Protein AF-A0A0S4SXP5-F1 (afdb_monomer)

Foldseek 3Di:
DPDPPPCPLVVVVVVLQCCCVVVVDAAEDEDADPVPVNVVVQVVCVVVVHDDSYHYHYAYDVRVVVVVD

pLDDT: mean 90.29, std 10.88, range [37.53, 97.69]

Mean predicted aligned error: 4.47 Å

Secondary structure (DSSP, 8-state):
---TTSSHHHHHHHHHHHHHHTT----EEEE--TT-HHHHHHHHHHHTTPPP-SEEEE--THHHHHHT-

InterPro domains:
  IPR002586 CobQ/CobB/MinD/ParA nucleotide binding domain [PF01656] (3-48)
  IPR027417 P-loop containing nucleoside triphosphate hydrolase [G3DSA:3.40.50.300] (1-65)
  IPR027417 P-loop containing nucleoside triphosphate hydrolase [SSF52540] (3-49)

Nearest PDB structures (foldseek):
  7l1s-assembly1_C  TM=5.760E-01  e=2.378E+00  Bacillus sp. PS3
  5t5d-assembly1_A  TM=4.520E-01  e=2.378E+00  Streptococcus pneumoniae TIGR4

Sequence (69 aa):
MKKGGSAKSTLAINLAIYQSIINKRDITIIDTDPQKSIATFQLIRNEENLPRAFKYIYKQGEDLLCFMQ

Radius of gyration: 12.93 Å; Cα contacts (8 Å, |Δi|>4): 62; chains: 1; bounding box: 24×27×36 Å

Structure (mmCIF, N/CA/C/O backbone):
data_AF-A0A0S4SXP5-F1
#
_entry.id   AF-A0A0S4SXP5-F1
#
loop_
_atom_site.group_PDB
_atom_site.id
_atom_site.type_symbol
_atom_site.label_atom_id
_atom_site.label_alt_id
_atom_site.label_comp_id
_atom_site.label_asym_id
_atom_site.label_entity_id
_atom_site.label_seq_id
_atom_site.pdbx_PDB_ins_code
_atom_site.Cartn_x
_atom_site.Cartn_y
_atom_site.Cartn_z
_atom_site.occupancy
_atom_site.B_iso_or_equiv
_atom_site.auth_seq_id
_atom_site.auth_comp_id
_atom_site.auth_asym_id
_atom_site.auth_atom_id
_atom_site.pdbx_PDB_model_num
ATOM 1 N N . MET A 1 1 ? -1.893 10.406 -23.613 1.00 37.53 1 MET A N 1
ATOM 2 C CA . MET A 1 1 ? -0.571 10.549 -22.955 1.00 37.53 1 MET A CA 1
ATOM 3 C C . MET A 1 1 ? -0.742 10.408 -21.442 1.00 37.53 1 MET A C 1
ATOM 5 O O . MET A 1 1 ? -1.361 11.273 -20.839 1.00 37.53 1 MET A O 1
ATOM 9 N N . LYS A 1 2 ? -0.256 9.329 -20.809 1.00 50.47 2 LYS A N 1
ATOM 10 C CA . LYS A 1 2 ? -0.170 9.244 -19.337 1.00 50.47 2 LYS A CA 1
ATOM 11 C C . LYS A 1 2 ? 1.176 9.847 -18.926 1.00 50.47 2 LYS A C 1
ATOM 13 O O . LYS A 1 2 ? 2.196 9.191 -19.087 1.00 50.47 2 LYS A O 1
ATOM 18 N N . LYS A 1 3 ? 1.207 11.097 -18.448 1.00 59.28 3 LYS A N 1
ATOM 19 C CA . LYS A 1 3 ? 2.444 11.669 -17.888 1.00 59.28 3 LYS A CA 1
ATOM 20 C C . LYS A 1 3 ? 2.871 10.833 -16.670 1.00 59.28 3 LYS A C 1
ATOM 22 O O . LYS A 1 3 ? 2.066 10.591 -15.760 1.00 59.28 3 LYS A O 1
ATOM 27 N N . GLY A 1 4 ? 4.122 10.374 -16.665 1.00 62.75 4 GLY A N 1
ATOM 28 C CA . GLY A 1 4 ? 4.795 9.945 -15.438 1.00 62.75 4 GLY A CA 1
ATOM 29 C C . GLY A 1 4 ? 4.814 11.103 -14.432 1.00 62.75 4 GLY A C 1
ATOM 30 O O . GLY A 1 4 ? 4.772 12.264 -14.835 1.00 62.75 4 GLY A O 1
ATOM 31 N N . GLY A 1 5 ? 4.786 10.806 -13.132 1.00 69.94 5 GLY A N 1
ATOM 32 C CA . GLY A 1 5 ? 4.897 11.836 -12.086 1.00 69.94 5 GLY A CA 1
ATOM 33 C C . GLY A 1 5 ? 3.618 12.605 -11.716 1.00 69.94 5 GLY A C 1
ATOM 34 O O . GLY A 1 5 ? 3.680 13.529 -10.920 1.00 69.94 5 GLY A O 1
ATOM 35 N N . SER A 1 6 ? 2.434 12.229 -12.210 1.00 79.88 6 SER A N 1
ATOM 36 C CA . SER A 1 6 ? 1.163 12.891 -11.842 1.00 79.88 6 SER A CA 1
ATOM 37 C C . SER A 1 6 ? 0.583 12.470 -10.470 1.00 79.88 6 SER A C 1
ATOM 39 O O . SER A 1 6 ? -0.635 12.432 -10.314 1.00 79.88 6 SER A O 1
ATOM 41 N N . ALA A 1 7 ? 1.424 12.048 -9.519 1.00 86.19 7 ALA A N 1
ATOM 42 C CA . ALA A 1 7 ? 1.052 11.633 -8.153 1.00 86.19 7 ALA A CA 1
ATOM 43 C C . ALA A 1 7 ? 0.019 10.482 -8.010 1.00 86.19 7 ALA A C 1
ATOM 45 O O . ALA A 1 7 ? -0.593 10.322 -6.956 1.00 86.19 7 ALA A O 1
ATOM 46 N N . LYS A 1 8 ? -0.166 9.634 -9.035 1.00 91.12 8 LYS A N 1
ATOM 47 C CA . LYS A 1 8 ? -1.146 8.522 -9.014 1.00 91.12 8 LYS A CA 1
ATOM 48 C C . LYS A 1 8 ? -0.905 7.538 -7.867 1.00 91.12 8 LYS A C 1
ATOM 50 O O . LYS A 1 8 ? -1.833 7.233 -7.126 1.00 91.12 8 LYS A O 1
ATOM 55 N N . SER A 1 9 ? 0.336 7.083 -7.701 1.00 93.25 9 SER A N 1
ATOM 56 C CA . SER A 1 9 ? 0.719 6.163 -6.626 1.00 93.25 9 SER A CA 1
ATOM 57 C C . SER A 1 9 ? 0.483 6.786 -5.253 1.00 93.25 9 SER A C 1
ATOM 59 O O . SER A 1 9 ? -0.088 6.148 -4.377 1.00 93.25 9 SER A O 1
ATOM 61 N N . THR A 1 10 ? 0.832 8.065 -5.091 1.00 94.00 10 THR A N 1
ATOM 62 C CA . THR A 1 10 ? 0.590 8.830 -3.862 1.00 94.00 10 THR A CA 1
ATOM 63 C C . THR A 1 10 ? -0.896 8.900 -3.521 1.00 94.00 10 THR A C 1
ATOM 65 O O . THR A 1 10 ? -1.279 8.670 -2.375 1.00 94.00 10 THR A O 1
ATOM 68 N N . LEU A 1 11 ? -1.753 9.184 -4.506 1.00 94.88 11 LEU A N 1
ATOM 69 C CA . LEU A 1 11 ? -3.199 9.220 -4.295 1.00 94.88 11 LEU A CA 1
ATOM 70 C C . LEU A 1 11 ? -3.752 7.833 -3.936 1.00 94.88 11 LEU A C 1
ATOM 72 O O . LEU A 1 11 ? -4.528 7.716 -2.990 1.00 94.88 11 LEU A O 1
ATOM 76 N N . ALA A 1 12 ? -3.318 6.785 -4.644 1.00 95.31 12 ALA A N 1
ATOM 77 C CA . ALA A 1 12 ? -3.731 5.408 -4.377 1.00 95.31 12 ALA A CA 1
ATOM 78 C C . ALA A 1 12 ? -3.352 4.955 -2.957 1.00 95.31 12 ALA A C 1
ATOM 80 O O . ALA A 1 12 ? -4.185 4.388 -2.252 1.00 95.31 12 ALA A O 1
ATOM 81 N N . ILE A 1 13 ? -2.129 5.265 -2.511 1.00 95.81 13 ILE A N 1
ATOM 82 C CA . ILE A 1 13 ? -1.647 4.984 -1.152 1.00 95.81 13 ILE A CA 1
ATOM 83 C C . ILE A 1 13 ? -2.533 5.665 -0.108 1.00 95.81 13 ILE A C 1
ATOM 85 O O . ILE A 1 13 ? -3.029 5.001 0.801 1.00 95.81 13 ILE A O 1
ATOM 89 N N . ASN A 1 14 ? -2.753 6.977 -0.234 1.00 95.88 14 ASN A N 1
ATOM 90 C CA . ASN A 1 14 ? -3.527 7.732 0.753 1.00 95.88 14 ASN A CA 1
ATOM 91 C C . ASN A 1 14 ? -4.975 7.241 0.834 1.00 95.88 14 ASN A C 1
ATOM 93 O O . ASN A 1 14 ? -5.504 7.059 1.932 1.00 95.88 14 ASN A O 1
ATOM 97 N N . LEU A 1 15 ? -5.594 6.958 -0.314 1.00 96.94 15 LEU A N 1
ATOM 98 C CA . LEU A 1 15 ? -6.945 6.412 -0.348 1.00 96.94 15 LEU A CA 1
ATOM 99 C C . LEU A 1 15 ? -7.002 5.022 0.300 1.00 96.94 15 LEU A C 1
ATOM 101 O O . LEU A 1 15 ? -7.892 4.765 1.107 1.00 96.94 15 LEU A O 1
ATOM 105 N N . ALA A 1 16 ? -6.045 4.139 0.004 1.00 96.69 16 ALA A N 1
ATOM 106 C CA . ALA A 1 16 ? -5.994 2.805 0.597 1.00 96.69 16 ALA A CA 1
ATOM 107 C C . ALA A 1 16 ? -5.809 2.848 2.119 1.00 96.69 16 ALA A C 1
ATOM 109 O O . ALA A 1 16 ? -6.503 2.132 2.840 1.00 96.69 16 ALA A O 1
ATOM 110 N N . ILE A 1 17 ? 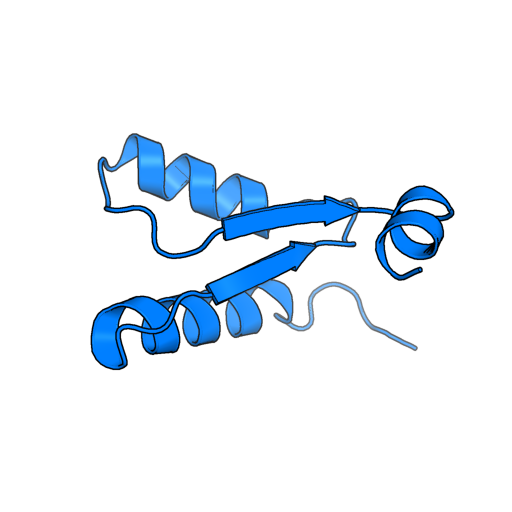-4.924 3.717 2.616 1.00 95.88 17 ILE A N 1
ATOM 111 C CA . ILE A 1 17 ? -4.720 3.928 4.055 1.00 95.88 17 ILE A CA 1
ATOM 112 C C . ILE A 1 17 ? -6.009 4.418 4.709 1.00 95.88 17 ILE A C 1
ATOM 114 O O . ILE A 1 17 ? -6.418 3.855 5.721 1.00 95.88 17 ILE A O 1
ATOM 118 N N . TYR A 1 18 ? -6.666 5.429 4.138 1.00 96.25 18 TYR A N 1
ATOM 119 C CA . TYR A 1 18 ? -7.914 5.956 4.685 1.00 96.25 18 TYR A CA 1
ATOM 120 C C . TYR A 1 18 ? -8.999 4.873 4.751 1.00 96.25 18 TYR A C 1
ATOM 122 O O . TYR A 1 18 ? -9.583 4.631 5.806 1.00 96.25 18 TYR A O 1
ATOM 130 N N . GLN A 1 19 ? -9.214 4.153 3.647 1.00 97.44 19 GLN A N 1
ATOM 131 C CA . GLN A 1 19 ? -10.220 3.092 3.573 1.00 97.44 19 GLN A CA 1
ATOM 132 C C . GLN A 1 19 ? -9.924 1.933 4.538 1.00 97.44 19 GLN A C 1
ATOM 134 O O . GLN A 1 19 ? -10.849 1.371 5.124 1.00 97.44 19 GLN A O 1
ATOM 139 N N . SER A 1 20 ? -8.654 1.587 4.732 1.00 96.00 20 SER A N 1
ATOM 140 C CA . SER A 1 20 ? -8.254 0.514 5.641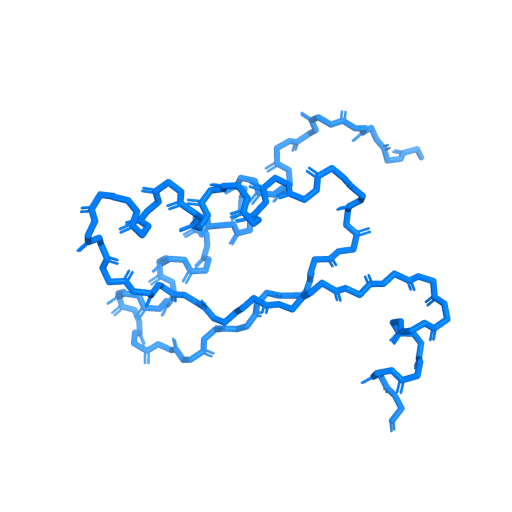 1.00 96.00 20 SER A CA 1
ATOM 141 C C . SER A 1 20 ? -8.311 0.924 7.111 1.00 96.00 20 SER A C 1
ATOM 143 O O . SER A 1 20 ? -8.921 0.245 7.932 1.00 96.00 20 SER A O 1
ATOM 145 N N . ILE A 1 21 ? -7.725 2.066 7.471 1.00 91.50 21 ILE A N 1
ATO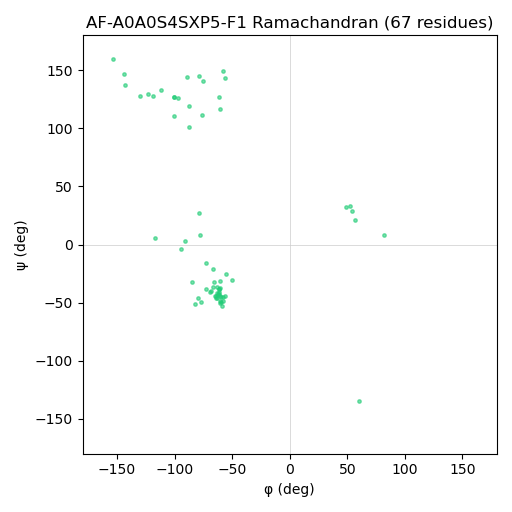M 146 C CA . ILE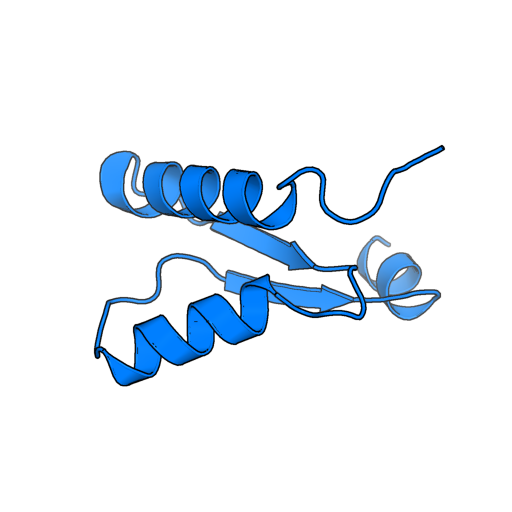 A 1 21 ? -7.584 2.461 8.877 1.00 91.50 21 ILE A CA 1
ATOM 147 C C . ILE A 1 21 ? -8.883 3.046 9.422 1.00 91.50 21 ILE A C 1
ATOM 149 O O . ILE A 1 21 ? -9.290 2.672 10.526 1.00 91.50 21 ILE A O 1
ATOM 153 N N . ILE A 1 22 ? -9.521 3.951 8.675 1.00 92.44 22 ILE A N 1
ATOM 154 C CA . ILE A 1 22 ? -10.728 4.656 9.122 1.00 92.44 22 ILE A CA 1
ATOM 155 C C . ILE A 1 22 ? -11.952 3.781 8.889 1.00 92.44 22 ILE A C 1
ATOM 157 O O . ILE A 1 22 ? -12.703 3.510 9.821 1.00 92.44 22 ILE A O 1
ATOM 161 N N . ASN A 1 23 ? -12.103 3.264 7.669 1.00 95.38 23 ASN A N 1
ATOM 162 C CA . ASN A 1 23 ? -13.297 2.511 7.281 1.00 95.38 23 ASN A CA 1
ATOM 163 C C . ASN A 1 23 ? -13.178 0.996 7.515 1.00 95.38 23 ASN A C 1
ATOM 165 O O . ASN A 1 23 ? -14.107 0.267 7.172 1.00 95.38 23 ASN A O 1
ATOM 169 N N . LYS A 1 24 ? -12.058 0.522 8.088 1.00 94.69 24 LYS A N 1
ATOM 170 C CA . LYS A 1 24 ? -11.804 -0.890 8.440 1.00 94.69 24 LYS A CA 1
ATOM 171 C C . LYS A 1 24 ? -12.028 -1.867 7.279 1.00 94.69 24 LYS A C 1
ATOM 173 O O . LYS A 1 24 ? -12.455 -2.999 7.491 1.00 94.69 24 LYS A O 1
ATOM 178 N N . ARG A 1 25 ? -11.755 -1.434 6.043 1.00 96.19 25 ARG A N 1
ATOM 179 C CA . ARG A 1 25 ? -11.905 -2.269 4.841 1.00 96.19 25 ARG A CA 1
ATOM 180 C C . ARG A 1 25 ? -10.626 -3.043 4.544 1.00 96.19 25 ARG A C 1
ATOM 182 O O . ARG A 1 25 ? -9.531 -2.509 4.691 1.00 96.19 25 ARG A O 1
ATOM 189 N N . ASP A 1 26 ? -10.768 -4.269 4.049 1.00 95.62 26 ASP A N 1
ATOM 190 C CA . ASP A 1 26 ? -9.640 -5.013 3.488 1.00 95.62 26 ASP A CA 1
ATOM 191 C C . ASP A 1 26 ? -9.322 -4.459 2.094 1.00 95.62 26 ASP A C 1
ATOM 193 O O . ASP A 1 26 ? -10.130 -4.557 1.169 1.00 95.62 26 ASP A O 1
ATOM 197 N N . ILE A 1 27 ? -8.167 -3.807 1.961 1.00 97.50 27 ILE A N 1
ATOM 198 C CA . ILE A 1 27 ? -7.750 -3.135 0.731 1.00 97.50 27 ILE A CA 1
ATOM 199 C C . ILE A 1 27 ? -6.566 -3.870 0.117 1.00 97.50 27 ILE A C 1
ATOM 201 O O . ILE A 1 27 ? -5.572 -4.153 0.787 1.00 97.50 27 ILE A O 1
ATOM 205 N N . THR A 1 28 ? -6.654 -4.107 -1.190 1.00 96.50 28 THR A N 1
ATOM 206 C CA . THR A 1 28 ? -5.558 -4.624 -2.010 1.00 96.50 28 THR A CA 1
ATOM 207 C C . THR A 1 28 ? -5.211 -3.609 -3.090 1.00 96.50 28 THR A C 1
ATOM 209 O O . THR A 1 28 ? -6.089 -3.159 -3.823 1.00 96.50 28 THR A O 1
ATOM 212 N N . ILE A 1 29 ? -3.931 -3.255 -3.190 1.00 95.94 29 ILE A N 1
ATOM 213 C CA . ILE A 1 29 ? -3.385 -2.491 -4.311 1.00 95.94 29 ILE A CA 1
ATOM 214 C C . ILE A 1 29 ? -2.681 -3.459 -5.258 1.00 95.94 29 ILE A C 1
ATOM 216 O O . ILE A 1 29 ? -1.787 -4.196 -4.837 1.00 95.94 29 ILE A O 1
ATOM 220 N N . ILE A 1 30 ? -3.065 -3.407 -6.535 1.00 95.00 30 ILE A N 1
ATOM 221 C CA . ILE A 1 30 ? -2.351 -4.056 -7.636 1.00 95.00 30 ILE A CA 1
ATOM 222 C C . ILE A 1 30 ? -1.525 -2.978 -8.337 1.00 95.00 30 ILE A C 1
ATOM 224 O O . ILE A 1 30 ? -2.071 -2.057 -8.945 1.00 95.00 30 ILE A O 1
ATOM 228 N N . ASP A 1 31 ? -0.212 -3.070 -8.198 1.00 93.75 31 ASP A N 1
ATOM 229 C CA . ASP A 1 31 ? 0.751 -2.141 -8.766 1.00 93.75 31 ASP A CA 1
ATOM 230 C C . ASP A 1 31 ? 1.303 -2.696 -10.075 1.00 93.75 31 ASP A C 1
ATOM 232 O O . ASP A 1 31 ? 1.802 -3.821 -10.138 1.00 93.75 31 ASP A O 1
ATOM 236 N N . THR A 1 32 ? 1.194 -1.888 -11.121 1.00 92.25 32 THR A N 1
ATOM 237 C CA . THR A 1 32 ? 1.670 -2.208 -12.467 1.00 92.25 32 THR A CA 1
ATOM 238 C C . THR A 1 32 ? 2.768 -1.248 -12.917 1.00 92.25 32 THR A C 1
ATOM 240 O O . THR A 1 32 ? 3.142 -1.254 -14.091 1.00 92.25 32 THR A O 1
ATOM 243 N N . ASP A 1 33 ? 3.224 -0.354 -12.032 1.00 88.94 33 ASP A N 1
ATOM 244 C CA . ASP A 1 33 ? 4.254 0.635 -12.327 1.00 88.94 33 ASP A CA 1
ATOM 245 C C . ASP A 1 33 ? 5.648 0.031 -12.075 1.00 88.94 33 ASP A C 1
ATOM 247 O O . ASP A 1 33 ? 5.963 -0.318 -10.933 1.00 88.94 33 ASP A O 1
ATOM 251 N N . PRO A 1 34 ? 6.524 -0.061 -13.094 1.00 88.00 34 PRO A N 1
ATOM 252 C CA . PRO A 1 34 ? 7.880 -0.591 -12.936 1.00 88.00 34 PRO A CA 1
ATOM 253 C C . PRO A 1 34 ? 8.713 0.111 -11.860 1.00 88.00 34 PRO A C 1
ATOM 255 O O . PRO A 1 34 ? 9.636 -0.491 -11.316 1.00 88.00 34 PRO A O 1
ATOM 258 N N . GLN A 1 35 ? 8.400 1.373 -11.544 1.00 88.88 35 GLN A N 1
ATOM 259 C CA . GLN A 1 35 ? 9.102 2.138 -10.513 1.00 88.88 35 GLN A CA 1
ATOM 260 C C . GLN A 1 35 ? 8.762 1.681 -9.087 1.00 88.88 35 GLN A C 1
ATOM 262 O O . GLN A 1 35 ? 9.479 2.046 -8.160 1.00 88.88 35 GLN A O 1
ATOM 267 N N . LYS A 1 36 ? 7.681 0.907 -8.887 1.00 92.06 36 LYS A N 1
ATOM 268 C CA . LYS A 1 36 ? 7.287 0.286 -7.604 1.00 92.06 36 LYS A CA 1
ATOM 269 C C . LYS A 1 36 ? 7.272 1.234 -6.401 1.00 92.06 36 LYS A C 1
ATOM 271 O O . LYS A 1 36 ? 7.504 0.830 -5.264 1.00 92.06 36 LYS A O 1
ATOM 276 N N . SER A 1 37 ? 6.943 2.502 -6.638 1.00 93.19 37 SER A N 1
ATOM 277 C CA . SER A 1 37 ? 6.847 3.543 -5.602 1.00 93.19 37 SER A CA 1
ATOM 278 C C . SER A 1 37 ? 5.986 3.141 -4.389 1.00 93.19 37 SER A C 1
ATOM 280 O O . SER A 1 37 ? 6.270 3.549 -3.263 1.00 93.19 37 SER A O 1
ATOM 282 N N . ILE A 1 38 ? 4.966 2.300 -4.595 1.00 95.44 38 ILE A N 1
ATOM 283 C CA . ILE A 1 38 ? 4.089 1.784 -3.535 1.00 95.44 38 ILE A CA 1
ATOM 284 C C . ILE A 1 38 ? 4.806 0.740 -2.668 1.00 95.44 38 ILE A C 1
ATOM 286 O O . ILE A 1 38 ? 4.645 0.761 -1.448 1.00 95.44 38 ILE A O 1
ATOM 290 N N . ALA A 1 39 ? 5.632 -0.126 -3.267 1.00 95.44 39 ALA A N 1
ATOM 291 C CA . ALA A 1 39 ? 6.463 -1.072 -2.523 1.00 95.44 39 ALA A CA 1
ATOM 292 C C . ALA A 1 39 ? 7.480 -0.337 -1.642 1.00 95.44 39 ALA A C 1
ATOM 294 O O . ALA A 1 39 ? 7.588 -0.644 -0.457 1.00 95.44 39 ALA A O 1
ATOM 295 N N . THR A 1 40 ? 8.164 0.675 -2.189 1.00 95.62 40 THR A N 1
ATOM 296 C CA . THR A 1 40 ? 9.110 1.507 -1.428 1.00 95.62 40 THR A CA 1
ATOM 297 C C . THR A 1 40 ? 8.426 2.176 -0.241 1.00 95.62 40 THR A C 1
ATOM 299 O O . THR A 1 40 ? 8.927 2.127 0.878 1.00 95.62 40 THR A O 1
ATOM 302 N N . PHE A 1 41 ? 7.239 2.746 -0.453 1.00 95.69 41 PHE A N 1
ATOM 303 C CA . PHE A 1 41 ? 6.464 3.340 0.631 1.00 95.69 41 PHE A CA 1
ATOM 304 C C . PHE A 1 41 ? 6.072 2.313 1.709 1.00 95.69 41 PHE A C 1
ATOM 306 O O . PHE A 1 41 ? 6.137 2.610 2.901 1.00 95.69 41 PHE A O 1
ATOM 313 N N . GLN A 1 42 ? 5.676 1.099 1.316 1.00 94.75 42 GLN A N 1
ATOM 314 C CA . GLN A 1 42 ? 5.342 0.038 2.267 1.00 94.75 42 GLN A CA 1
ATOM 315 C C . GLN A 1 42 ? 6.566 -0.440 3.061 1.00 94.75 42 GLN A C 1
ATOM 317 O O . GLN A 1 42 ? 6.427 -0.702 4.253 1.00 94.75 42 GLN A O 1
ATOM 322 N N . LEU A 1 43 ? 7.746 -0.504 2.439 1.00 95.50 43 LEU A N 1
ATOM 323 C CA . LEU A 1 43 ? 8.998 -0.836 3.121 1.00 95.50 43 LEU A CA 1
ATOM 324 C C . LEU A 1 43 ? 9.323 0.183 4.218 1.00 95.50 43 LEU A C 1
ATOM 326 O O . LEU A 1 43 ? 9.488 -0.217 5.363 1.00 95.50 43 LEU A O 1
ATOM 330 N N . ILE A 1 44 ? 9.289 1.480 3.895 1.00 97.00 44 ILE A N 1
ATOM 331 C CA . ILE A 1 44 ? 9.530 2.562 4.867 1.00 97.00 44 ILE A CA 1
ATOM 332 C C . ILE A 1 44 ? 8.566 2.444 6.053 1.00 97.00 44 ILE A C 1
ATOM 334 O O . ILE A 1 44 ? 8.964 2.529 7.207 1.00 97.00 44 ILE A O 1
ATOM 338 N N . ARG A 1 45 ? 7.278 2.180 5.799 1.00 95.25 45 ARG A N 1
ATOM 339 C CA . ARG A 1 45 ? 6.305 1.979 6.885 1.00 95.25 45 ARG A CA 1
ATOM 340 C C . ARG A 1 45 ? 6.640 0.792 7.781 1.00 95.25 45 ARG A C 1
ATOM 342 O O . ARG A 1 45 ? 6.388 0.866 8.979 1.00 95.25 45 ARG A O 1
ATOM 349 N N . ASN A 1 46 ? 7.136 -0.296 7.198 1.00 94.75 46 ASN A N 1
ATOM 350 C CA . ASN A 1 46 ? 7.534 -1.473 7.959 1.00 94.75 46 ASN A CA 1
ATOM 351 C C . ASN A 1 46 ? 8.778 -1.177 8.811 1.00 94.75 46 ASN A C 1
ATOM 353 O O . ASN A 1 46 ? 8.816 -1.601 9.961 1.00 94.75 46 ASN A O 1
ATOM 357 N N . GLU A 1 47 ? 9.753 -0.430 8.280 1.00 97.69 47 GLU A N 1
ATOM 358 C CA . GLU A 1 47 ? 10.943 0.031 9.019 1.00 97.69 47 GLU A CA 1
ATOM 359 C C . GLU A 1 47 ? 10.560 0.922 10.213 1.00 97.69 47 GLU A C 1
ATOM 361 O O . GLU A 1 47 ? 11.101 0.771 11.305 1.00 97.69 47 GLU A O 1
ATOM 366 N N . GLU A 1 48 ? 9.535 1.758 10.046 1.00 97.62 48 GLU A N 1
ATOM 367 C CA . GLU A 1 48 ? 8.934 2.581 11.107 1.00 97.62 48 GLU A CA 1
ATOM 368 C C . GLU A 1 48 ? 7.992 1.793 12.048 1.00 97.62 48 GLU A C 1
ATOM 370 O O . GLU A 1 48 ? 7.287 2.380 12.869 1.00 97.62 48 GLU A O 1
ATOM 375 N N . ASN A 1 49 ? 7.939 0.458 11.941 1.00 96.31 49 ASN A N 1
ATOM 376 C CA . ASN A 1 49 ? 7.067 -0.433 12.723 1.00 96.31 49 ASN A CA 1
ATOM 377 C C . ASN A 1 49 ? 5.571 -0.066 12.667 1.00 96.31 49 ASN A C 1
ATOM 379 O O . ASN A 1 49 ? 4.803 -0.339 13.596 1.00 96.31 49 ASN A O 1
ATOM 383 N N . LEU A 1 50 ? 5.124 0.548 11.571 1.00 94.38 50 LEU A N 1
ATOM 384 C CA . LEU A 1 50 ? 3.724 0.908 11.392 1.00 94.38 50 LEU A CA 1
ATOM 385 C C . LEU A 1 50 ? 2.896 -0.318 10.979 1.00 94.38 50 LEU A C 1
ATOM 387 O O . LEU A 1 50 ? 3.344 -1.130 10.166 1.00 94.38 50 LEU A O 1
ATOM 391 N N . PRO A 1 51 ? 1.632 -0.426 11.432 1.00 90.50 51 PRO A N 1
ATOM 392 C CA . PRO A 1 51 ? 0.744 -1.491 10.992 1.00 90.50 51 PRO A CA 1
ATOM 393 C C . PRO A 1 51 ? 0.587 -1.524 9.469 1.00 90.50 51 PRO A C 1
ATOM 395 O O . PRO A 1 51 ? 0.495 -0.481 8.795 1.00 90.50 51 PRO A O 1
ATOM 398 N N . ARG A 1 52 ? 0.492 -2.743 8.929 1.00 90.62 52 ARG A N 1
ATOM 399 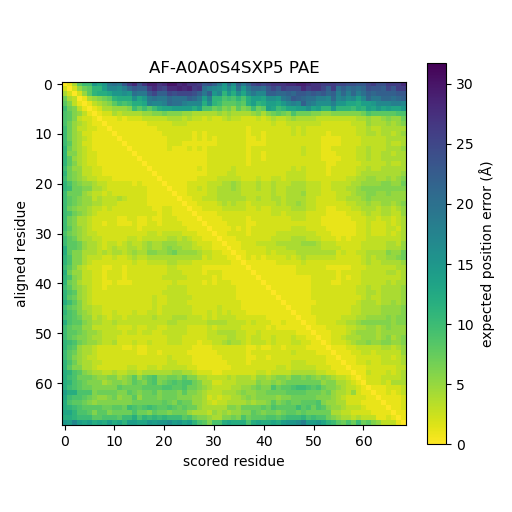C CA . ARG A 1 52 ? 0.219 -2.972 7.510 1.00 90.62 52 ARG A CA 1
ATOM 400 C C . ARG A 1 52 ? -1.135 -2.362 7.147 1.00 90.62 52 ARG A C 1
ATOM 402 O O . ARG A 1 52 ? -2.169 -2.809 7.628 1.00 90.62 52 ARG A O 1
ATOM 409 N N . ALA A 1 53 ? -1.119 -1.366 6.263 1.00 92.69 53 ALA A N 1
ATOM 410 C CA . ALA A 1 53 ? -2.332 -0.663 5.854 1.00 92.69 53 ALA A CA 1
ATOM 411 C C . ALA A 1 53 ? -3.091 -1.369 4.718 1.00 92.69 53 ALA A C 1
ATOM 413 O O . ALA A 1 53 ? -4.308 -1.287 4.659 1.00 92.69 53 ALA A O 1
ATOM 414 N N . PHE A 1 54 ? -2.411 -2.059 3.806 1.00 96.44 54 PHE A N 1
ATOM 415 C CA . PHE A 1 54 ? -3.054 -2.719 2.666 1.00 96.44 54 PHE A CA 1
ATOM 416 C C . PHE A 1 54 ? -2.233 -3.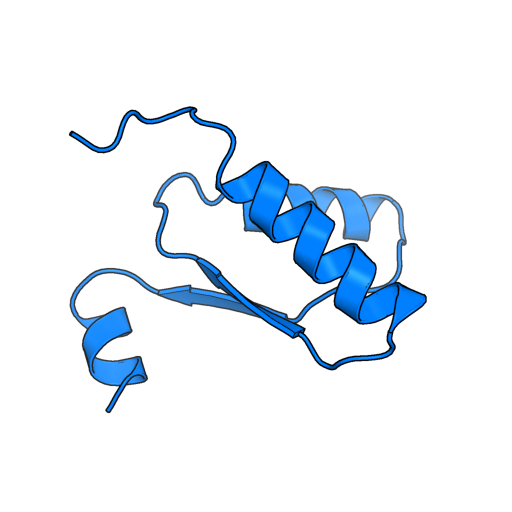918 2.184 1.00 96.44 54 PHE A C 1
ATOM 418 O O . PHE A 1 54 ? -1.024 -4.032 2.444 1.00 96.44 54 PHE A O 1
ATOM 425 N N . LYS A 1 55 ? -2.891 -4.828 1.463 1.00 96.38 55 LYS A N 1
ATOM 426 C CA . LYS A 1 55 ? -2.225 -5.875 0.687 1.00 96.38 55 LYS A CA 1
ATOM 427 C C . LYS A 1 55 ? -1.638 -5.258 -0.579 1.00 96.38 55 LYS A C 1
ATOM 429 O O . LYS A 1 55 ? -2.243 -4.378 -1.183 1.00 96.38 55 LYS A O 1
ATOM 434 N N . TYR A 1 56 ? -0.451 -5.710 -0.955 1.00 96.12 56 TYR A N 1
ATOM 435 C CA . TYR A 1 56 ? 0.274 -5.218 -2.118 1.00 96.12 56 TYR A CA 1
ATOM 436 C C . TYR A 1 56 ? 0.567 -6.396 -3.033 1.00 96.12 56 TYR A C 1
ATOM 438 O O . TYR A 1 56 ? 1.070 -7.421 -2.570 1.00 96.12 56 TYR A O 1
ATOM 446 N N . ILE A 1 57 ? 0.234 -6.243 -4.308 1.00 95.50 57 ILE A N 1
ATOM 447 C CA . ILE A 1 57 ? 0.527 -7.203 -5.365 1.00 95.50 57 ILE A CA 1
ATOM 448 C C . ILE A 1 57 ? 1.177 -6.415 -6.497 1.00 95.50 57 ILE A C 1
ATOM 450 O O . ILE A 1 57 ? 0.617 -5.421 -6.946 1.00 95.50 57 ILE A O 1
ATOM 454 N N . TYR A 1 58 ? 2.340 -6.855 -6.967 1.00 94.94 58 TYR A N 1
ATOM 455 C CA . TYR A 1 58 ? 2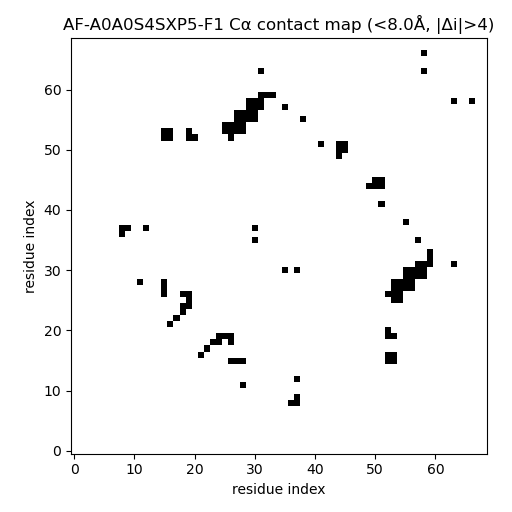.953 -6.313 -8.177 1.00 94.94 58 TYR A CA 1
ATOM 456 C C . TYR A 1 58 ? 2.682 -7.256 -9.346 1.00 94.94 58 TYR A C 1
ATOM 458 O O . TYR A 1 58 ? 2.975 -8.448 -9.240 1.00 94.94 58 TYR A O 1
ATOM 466 N N . LYS A 1 59 ? 2.138 -6.733 -10.446 1.00 94.31 59 LYS A N 1
ATOM 467 C CA . LYS A 1 59 ? 1.838 -7.490 -11.669 1.00 94.31 59 LYS A CA 1
ATOM 468 C C . LYS A 1 59 ? 2.114 -6.634 -12.896 1.00 94.31 59 LYS A C 1
ATOM 470 O O . LYS A 1 59 ? 1.738 -5.467 -12.939 1.00 94.31 59 LYS A O 1
ATOM 475 N N . GLN A 1 60 ? 2.734 -7.212 -13.920 1.00 91.38 60 GLN A N 1
ATOM 476 C CA . GLN A 1 60 ? 3.067 -6.493 -15.149 1.00 91.38 60 GLN A CA 1
ATOM 477 C C . GLN A 1 60 ? 2.920 -7.399 -16.373 1.00 91.38 60 GLN A C 1
ATOM 479 O O . GLN A 1 60 ? 3.195 -8.593 -16.300 1.00 91.38 60 GLN A O 1
ATOM 484 N N . GLY A 1 61 ? 2.522 -6.818 -17.508 1.00 88.50 61 GLY A N 1
ATOM 485 C CA . GLY A 1 61 ? 2.456 -7.530 -18.785 1.00 88.50 61 GLY A CA 1
ATOM 486 C C . GLY A 1 61 ? 1.509 -8.729 -18.737 1.00 88.50 61 GLY A C 1
ATOM 487 O O . GLY A 1 61 ? 0.404 -8.627 -18.207 1.00 88.50 61 GLY A O 1
ATOM 488 N N . GLU A 1 62 ? 1.956 -9.862 -19.276 1.00 87.69 62 GLU A N 1
ATOM 489 C CA . GLU A 1 62 ? 1.185 -11.112 -19.332 1.00 87.69 62 GLU A CA 1
ATOM 490 C C . GLU A 1 62 ? 0.804 -11.654 -17.948 1.00 87.69 62 GLU A C 1
ATOM 492 O O . GLU A 1 62 ? -0.284 -12.199 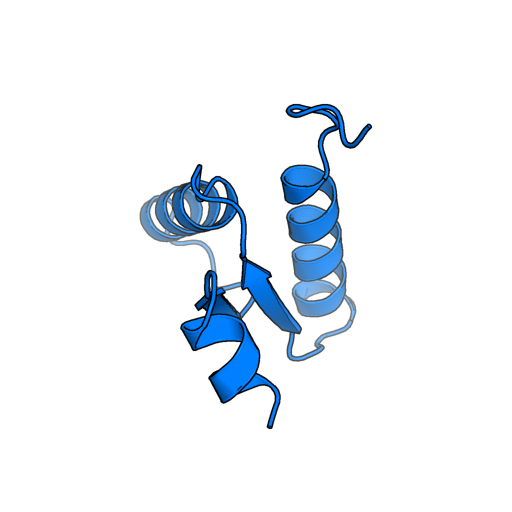-17.784 1.00 87.69 62 GLU A O 1
ATOM 497 N N . ASP A 1 63 ? 1.637 -11.429 -16.928 1.00 86.69 63 ASP A N 1
ATOM 498 C CA . ASP A 1 63 ? 1.348 -11.865 -15.557 1.00 86.69 63 ASP A CA 1
ATOM 499 C C . ASP A 1 63 ? 0.134 -11.126 -14.964 1.00 86.69 63 ASP A C 1
ATOM 501 O O . ASP A 1 63 ? -0.649 -11.703 -14.211 1.00 86.69 63 ASP A O 1
ATOM 505 N N . LEU A 1 64 ? -0.081 -9.859 -15.343 1.00 88.75 64 LEU A N 1
ATOM 506 C CA . LEU A 1 64 ? -1.300 -9.136 -14.966 1.00 88.75 64 LEU A CA 1
ATOM 507 C C . LEU A 1 64 ? -2.530 -9.698 -15.683 1.00 88.75 64 LEU A C 1
ATOM 509 O O . LEU A 1 64 ? -3.580 -9.822 -15.063 1.00 88.75 64 LEU A O 1
ATOM 513 N N . LEU A 1 65 ? -2.404 -10.031 -16.971 1.00 86.81 65 LEU A N 1
ATOM 514 C CA . LEU A 1 65 ? -3.508 -10.584 -17.759 1.00 86.81 65 LEU A CA 1
ATOM 515 C C . LEU A 1 65 ? -3.955 -11.943 -17.210 1.00 86.81 65 LEU A C 1
ATOM 517 O O . LEU A 1 65 ? -5.146 -12.138 -17.000 1.00 86.81 65 LEU A O 1
ATOM 521 N N . CYS A 1 66 ? -3.008 -12.835 -16.914 1.00 87.19 66 CYS A N 1
ATOM 522 C CA . CYS A 1 66 ? -3.275 -14.139 -16.305 1.00 87.19 66 CYS A CA 1
ATOM 523 C C . CYS A 1 66 ? -3.923 -14.003 -14.918 1.00 87.19 66 CYS A C 1
ATOM 525 O O . CYS A 1 66 ? -4.847 -14.733 -14.585 1.00 87.19 66 CYS A O 1
ATOM 527 N N . PHE A 1 67 ? -3.493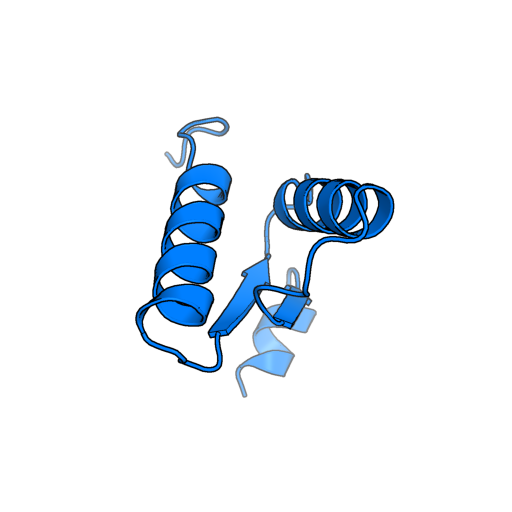 -13.019 -14.121 1.00 86.88 67 PHE A N 1
ATOM 528 C CA . PHE A 1 67 ? -4.057 -12.772 -12.792 1.00 86.88 67 PHE A CA 1
ATOM 529 C C . PHE A 1 67 ? -5.520 -12.289 -12.808 1.00 86.88 67 PHE A C 1
ATOM 531 O O . PHE A 1 67 ? -6.203 -12.381 -11.792 1.00 86.88 67 PHE A O 1
ATOM 538 N N . MET A 1 68 ? -5.993 -11.730 -13.925 1.00 81.69 68 MET A N 1
ATOM 539 C CA . MET A 1 68 ? -7.353 -11.193 -14.056 1.00 81.69 68 MET A CA 1
ATOM 540 C C . MET A 1 68 ? -8.369 -12.185 -14.645 1.00 81.69 68 MET A C 1
ATOM 542 O O . MET A 1 68 ? -9.540 -11.820 -14.771 1.00 81.69 68 MET A O 1
ATOM 546 N N . GLN A 1 69 ? -7.928 -13.381 -15.040 1.00 78.00 69 GLN A N 1
ATOM 547 C CA . GLN A 1 69 ? -8.769 -14.464 -15.566 1.00 78.00 69 GLN A CA 1
ATOM 548 C C . GLN A 1 69 ? -9.320 -15.331 -14.434 1.00 78.00 69 GLN A C 1
ATOM 550 O O . GLN A 1 69 ? -10.482 -15.772 -14.576 1.00 78.00 69 GLN A O 1
#

Organism: NCBI:txid91352

Solvent-accessible surface area (backbone atoms only — not comparable to full-atom values): 4288 Å² total; per-residue (Å²): 135,87,70,81,88,75,52,60,64,62,52,52,49,55,51,39,39,46,42,18,71,75,67,68,41,92,38,76,48,78,44,65,58,92,81,42,64,64,58,56,52,50,50,54,38,51,76,70,70,46,79,87,51,60,47,79,44,81,40,56,73,69,60,37,56,64,73,74,109